Protein AF-A0A6N7HIL2-F1 (afdb_monomer_lite)

Structure (mmCIF, N/CA/C/O backbone):
data_AF-A0A6N7HIL2-F1
#
_entry.id   AF-A0A6N7HIL2-F1
#
loop_
_atom_site.group_PDB
_atom_site.id
_atom_site.type_symbol
_atom_site.label_atom_id
_atom_site.label_alt_id
_atom_site.label_comp_id
_atom_site.label_asym_id
_atom_site.label_entity_id
_atom_site.label_seq_id
_atom_site.pdbx_PDB_ins_code
_atom_site.Cartn_x
_atom_site.Cartn_y
_atom_site.Cartn_z
_atom_site.occupancy
_atom_site.B_iso_or_equiv
_atom_site.auth_seq_id
_atom_site.auth_comp_id
_atom_site.auth_asym_id
_atom_site.auth_atom_id
_atom_site.pdbx_PDB_model_num
ATOM 1 N N . MET A 1 1 ? 13.249 0.319 -4.276 1.00 84.06 1 MET A N 1
ATOM 2 C CA . MET A 1 1 ? 12.007 0.633 -3.568 1.00 84.06 1 MET A CA 1
ATOM 3 C C . MET A 1 1 ? 12.231 1.039 -2.120 1.00 84.06 1 MET A C 1
ATOM 5 O O . MET A 1 1 ? 12.870 0.295 -1.375 1.00 84.06 1 MET A O 1
ATOM 9 N N . ALA A 1 2 ? 11.569 2.118 -1.707 1.00 90.50 2 ALA A N 1
ATOM 10 C CA . ALA A 1 2 ? 11.249 2.439 -0.319 1.00 90.50 2 ALA A CA 1
ATOM 11 C C . ALA A 1 2 ? 9.731 2.642 -0.168 1.00 90.50 2 ALA A C 1
ATOM 13 O O . ALA A 1 2 ? 9.077 3.117 -1.094 1.00 90.50 2 ALA A O 1
ATOM 14 N N . ALA A 1 3 ? 9.164 2.287 0.985 1.00 93.12 3 ALA A N 1
ATOM 15 C CA . ALA A 1 3 ? 7.751 2.508 1.285 1.00 93.12 3 ALA A CA 1
ATOM 16 C C . ALA A 1 3 ? 7.574 2.889 2.760 1.00 93.12 3 ALA A C 1
ATOM 18 O O . ALA A 1 3 ? 8.271 2.348 3.620 1.00 93.12 3 ALA A O 1
ATOM 19 N N . ALA A 1 4 ? 6.654 3.806 3.052 1.00 95.94 4 ALA A N 1
ATOM 20 C CA . ALA A 1 4 ? 6.368 4.272 4.406 1.00 95.94 4 ALA A CA 1
ATOM 21 C C . ALA A 1 4 ? 4.892 4.659 4.572 1.00 95.94 4 ALA A C 1
ATOM 23 O O . ALA A 1 4 ? 4.235 5.073 3.617 1.00 95.94 4 ALA A O 1
ATOM 24 N N . LEU A 1 5 ? 4.382 4.544 5.801 1.00 95.50 5 LEU A N 1
ATOM 25 C CA . LEU A 1 5 ? 3.040 4.998 6.160 1.00 95.50 5 LEU A CA 1
ATOM 26 C C . LEU A 1 5 ? 3.095 6.371 6.825 1.00 95.50 5 LEU A C 1
ATOM 28 O O . LEU A 1 5 ? 3.895 6.608 7.735 1.00 95.50 5 LEU A O 1
ATOM 32 N N . GLY A 1 6 ? 2.188 7.237 6.394 1.00 95.19 6 GLY A N 1
ATOM 33 C CA . GLY A 1 6 ? 1.940 8.543 6.968 1.00 95.19 6 GLY A CA 1
ATOM 34 C C . GLY A 1 6 ? 0.483 8.747 7.371 1.00 95.19 6 GLY A C 1
ATOM 35 O O . GLY A 1 6 ? -0.412 7.970 7.021 1.00 95.19 6 GLY A O 1
ATOM 36 N N . ASN A 1 7 ? 0.252 9.815 8.129 1.00 92.69 7 ASN A N 1
ATOM 37 C CA . ASN A 1 7 ? -1.078 10.300 8.472 1.00 92.69 7 ASN A CA 1
ATOM 38 C C . ASN A 1 7 ? -1.800 10.858 7.225 1.00 92.69 7 ASN A C 1
ATOM 40 O O . ASN A 1 7 ? -1.278 10.841 6.111 1.00 92.69 7 ASN A O 1
ATOM 44 N N . ALA A 1 8 ? -3.010 11.388 7.407 1.00 89.06 8 ALA A N 1
ATOM 45 C CA . ALA A 1 8 ? -3.798 11.960 6.314 1.00 89.06 8 ALA A CA 1
ATOM 46 C C . ALA A 1 8 ? -3.138 13.167 5.610 1.00 89.06 8 ALA A C 1
ATOM 48 O O . ALA A 1 8 ? -3.548 13.493 4.498 1.00 89.06 8 ALA A O 1
ATOM 49 N N . ALA A 1 9 ? -2.147 13.811 6.236 1.00 89.75 9 ALA A N 1
ATOM 50 C CA . ALA A 1 9 ? -1.343 14.890 5.662 1.00 89.75 9 ALA A CA 1
ATOM 51 C C . ALA A 1 9 ? -0.050 14.387 4.983 1.00 89.75 9 ALA A C 1
ATOM 53 O O . ALA A 1 9 ? 0.704 15.186 4.436 1.00 89.75 9 ALA A O 1
ATOM 54 N N . GLY A 1 10 ? 0.212 13.074 4.997 1.00 89.19 10 GLY A N 1
ATOM 55 C CA . GLY A 1 10 ? 1.432 12.475 4.452 1.00 89.19 10 GLY A CA 1
ATOM 56 C C . GLY A 1 10 ? 2.643 12.541 5.387 1.00 89.19 10 GLY A C 1
ATOM 57 O O . GLY A 1 10 ? 3.736 12.142 4.992 1.00 89.19 10 GLY A O 1
ATOM 58 N N . GLU A 1 11 ? 2.476 13.008 6.624 1.00 93.19 11 GLU A N 1
ATOM 59 C CA . GLU A 1 11 ? 3.561 13.047 7.607 1.00 93.19 11 GLU A CA 1
ATOM 60 C C . GLU A 1 11 ? 3.781 11.658 8.218 1.00 93.19 11 GLU A C 1
ATOM 62 O O . GLU A 1 11 ? 2.802 10.932 8.415 1.00 93.19 11 GLU A O 1
ATOM 67 N N . PRO A 1 12 ? 5.022 11.279 8.576 1.00 92.62 12 PRO A N 1
ATOM 68 C CA . PRO A 1 12 ? 5.303 9.982 9.181 1.00 92.62 12 PRO A CA 1
ATOM 69 C C . PRO A 1 12 ? 4.416 9.688 10.393 1.00 92.62 12 PRO A C 1
ATOM 71 O O . PRO A 1 12 ? 4.208 10.539 11.260 1.00 92.62 12 PRO A O 1
ATOM 74 N N . LEU A 1 13 ? 3.914 8.456 10.479 1.00 90.44 13 LEU A N 1
ATOM 75 C CA . LEU A 1 13 ? 3.155 8.033 11.650 1.00 90.44 13 LEU A CA 1
ATOM 76 C C . LEU A 1 13 ? 4.046 8.008 12.900 1.00 90.44 13 LEU A C 1
ATOM 78 O O . LEU A 1 13 ? 5.100 7.376 12.915 1.00 90.44 13 LEU A O 1
ATOM 82 N N . SER A 1 14 ? 3.575 8.624 13.985 1.00 87.44 14 SER A N 1
ATOM 83 C CA . SER A 1 14 ? 4.208 8.535 15.309 1.00 87.44 14 SER A CA 1
ATOM 84 C C . SER A 1 14 ? 3.991 7.177 15.990 1.00 87.44 14 SER A C 1
ATOM 86 O O . SER A 1 14 ? 4.664 6.853 16.967 1.00 87.44 14 SER A O 1
ATOM 88 N N . SER A 1 15 ? 3.049 6.375 15.484 1.00 89.56 15 SER A N 1
ATOM 89 C CA . SER A 1 15 ? 2.734 5.025 15.947 1.00 89.56 15 SER A CA 1
ATOM 90 C C . SER A 1 15 ? 2.146 4.196 14.810 1.00 89.56 15 SER A C 1
ATOM 92 O O . SER A 1 15 ? 1.396 4.703 13.982 1.00 89.56 15 SER A O 1
ATOM 94 N N . THR A 1 16 ? 2.418 2.893 14.804 1.00 90.25 16 THR A N 1
ATOM 95 C CA . THR A 1 16 ? 1.785 1.941 13.877 1.00 90.25 16 THR A CA 1
ATOM 96 C C . THR A 1 16 ? 0.357 1.575 14.289 1.00 90.25 16 THR A C 1
ATOM 98 O O . THR A 1 16 ? -0.305 0.820 13.585 1.00 90.25 16 THR A O 1
ATOM 101 N N . THR A 1 17 ? -0.140 2.084 15.421 1.00 93.81 17 THR A N 1
ATOM 102 C CA . THR A 1 17 ? -1.547 1.946 15.818 1.00 93.81 17 THR A CA 1
ATOM 103 C C . THR A 1 17 ? -2.361 3.115 15.284 1.00 93.81 17 THR A C 1
ATOM 105 O O . THR A 1 17 ? -2.031 4.270 15.543 1.00 93.81 17 THR A O 1
ATOM 108 N N . VAL A 1 18 ? -3.448 2.811 14.584 1.00 93.00 18 VAL A N 1
ATOM 109 C CA . VAL A 1 18 ? -4.285 3.787 13.888 1.00 93.00 18 VAL A CA 1
ATOM 110 C C . VAL A 1 18 ? -5.750 3.614 14.306 1.00 93.00 18 VAL A C 1
ATOM 112 O O . VAL A 1 18 ? -6.175 2.494 14.606 1.00 93.00 18 VAL A O 1
ATOM 115 N N . PRO A 1 19 ? -6.536 4.702 14.354 1.00 91.31 19 PRO A N 1
ATOM 116 C CA . PRO A 1 19 ? -7.949 4.622 14.712 1.00 91.31 19 PRO A CA 1
ATOM 117 C C . PRO A 1 19 ? -8.756 3.859 13.651 1.00 91.31 19 PRO A C 1
ATOM 119 O O . PRO A 1 19 ? -8.448 3.942 12.464 1.00 91.31 19 PRO A O 1
ATOM 122 N N . ARG A 1 20 ? -9.865 3.208 14.038 1.00 89.56 20 ARG A N 1
ATOM 123 C CA . ARG A 1 20 ? -10.801 2.515 13.103 1.00 89.56 20 ARG A CA 1
ATOM 124 C C . ARG A 1 20 ? -11.437 3.382 12.008 1.00 89.56 20 ARG A C 1
ATOM 126 O O . ARG A 1 20 ? -12.283 2.900 11.255 1.00 89.56 20 ARG A O 1
ATOM 133 N N . ARG A 1 21 ? -11.141 4.678 11.962 1.00 88.50 21 ARG A N 1
ATOM 134 C CA . ARG A 1 21 ? -11.721 5.633 11.017 1.00 88.50 21 ARG A CA 1
ATOM 135 C C . ARG A 1 21 ? -10.636 6.559 10.498 1.00 88.50 21 ARG A C 1
ATOM 137 O O . ARG A 1 21 ? -9.701 6.886 11.218 1.00 88.50 21 ARG A O 1
ATOM 144 N N . GLY A 1 22 ? -10.829 7.032 9.273 1.00 88.56 22 GLY A N 1
ATOM 145 C CA . GLY A 1 22 ? -9.900 7.927 8.598 1.00 88.56 22 GLY A CA 1
ATOM 146 C C . GLY A 1 22 ? -9.102 7.214 7.516 1.00 88.56 22 GLY A C 1
ATOM 147 O O . GLY A 1 22 ? -9.514 6.171 6.998 1.00 88.56 22 GLY A O 1
ATOM 148 N N . GLN A 1 23 ? -7.974 7.820 7.167 1.00 91.88 23 GLN A N 1
ATOM 149 C CA . GLN A 1 23 ? -7.121 7.399 6.067 1.00 91.88 23 GLN A CA 1
ATOM 150 C C . GLN A 1 23 ? -5.653 7.432 6.478 1.00 91.88 23 GLN A C 1
ATOM 152 O O . GLN A 1 23 ? -5.237 8.282 7.270 1.00 91.88 23 GLN A O 1
ATOM 157 N N . LEU A 1 24 ? -4.887 6.521 5.896 1.00 94.12 24 LEU A N 1
ATOM 158 C CA . LEU A 1 24 ? -3.434 6.547 5.890 1.00 94.12 24 LEU A CA 1
ATOM 159 C C . LEU A 1 24 ? -2.950 6.921 4.501 1.00 94.12 24 LEU A C 1
ATOM 161 O O . LEU A 1 24 ? -3.593 6.590 3.507 1.00 94.12 24 LEU A O 1
ATOM 165 N N . VAL A 1 25 ? -1.797 7.571 4.434 1.00 95.44 25 VAL A N 1
ATOM 166 C CA . VAL A 1 25 ? -1.101 7.790 3.170 1.00 95.44 25 VAL A CA 1
ATOM 167 C C . VAL A 1 25 ? 0.059 6.812 3.101 1.00 95.44 2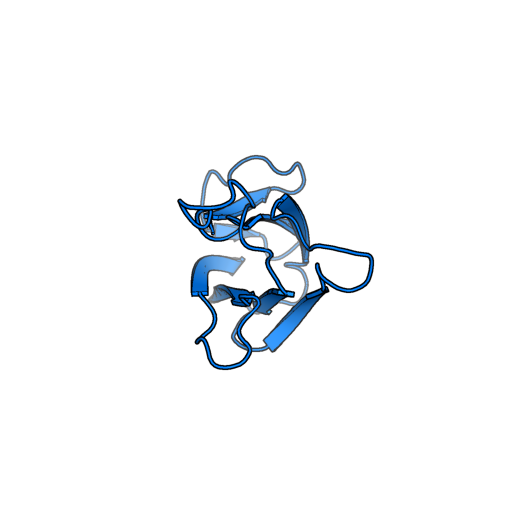5 VAL A C 1
ATOM 169 O O . VAL A 1 25 ? 0.950 6.823 3.943 1.00 95.44 25 VAL A O 1
ATOM 172 N N . LEU A 1 26 ? 0.049 5.950 2.093 1.00 95.44 26 LEU A N 1
ATOM 173 C CA . LEU A 1 26 ? 1.183 5.120 1.730 1.00 95.44 26 LEU A CA 1
ATOM 174 C C . LEU A 1 26 ? 2.064 5.905 0.757 1.00 95.44 26 LEU A C 1
ATOM 176 O O . LEU A 1 26 ? 1.683 6.119 -0.394 1.00 95.44 26 LEU A O 1
ATOM 180 N N . GLY A 1 27 ? 3.239 6.318 1.223 1.00 94.00 27 GLY A N 1
ATOM 181 C CA . GLY A 1 27 ? 4.295 6.858 0.374 1.00 94.00 27 GLY A CA 1
ATOM 182 C C . GLY A 1 27 ? 5.143 5.725 -0.193 1.00 94.00 27 GLY A C 1
ATOM 183 O O . GLY A 1 27 ? 5.626 4.884 0.565 1.00 94.00 27 GLY A O 1
ATOM 184 N N . VAL A 1 28 ? 5.339 5.700 -1.510 1.00 90.88 28 VAL A N 1
ATOM 185 C CA . VAL A 1 28 ? 6.195 4.726 -2.199 1.00 90.88 28 VAL A CA 1
ATOM 186 C C . VAL A 1 28 ? 7.179 5.465 -3.089 1.00 90.88 28 VAL A C 1
ATOM 188 O O . VAL A 1 28 ? 6.768 6.262 -3.925 1.00 90.88 28 VAL A O 1
ATOM 191 N N . THR A 1 29 ? 8.463 5.160 -2.948 1.00 88.44 29 THR A N 1
ATOM 192 C CA . THR A 1 29 ? 9.501 5.561 -3.898 1.00 88.44 29 THR A CA 1
ATOM 193 C C . THR A 1 29 ? 9.964 4.322 -4.644 1.00 88.44 29 THR A C 1
ATOM 195 O O . THR A 1 29 ? 10.496 3.384 -4.041 1.00 88.44 29 THR A O 1
ATOM 198 N N . LEU A 1 30 ? 9.737 4.304 -5.954 1.00 82.44 30 LEU A N 1
ATOM 199 C CA . LEU A 1 30 ? 10.254 3.263 -6.834 1.00 82.44 30 LEU A CA 1
ATOM 200 C C . LEU A 1 30 ? 11.658 3.670 -7.262 1.00 82.44 30 LEU A C 1
ATOM 202 O O . LEU A 1 30 ? 11.844 4.731 -7.861 1.00 82.44 30 LEU A O 1
ATOM 206 N N . ASP A 1 31 ? 12.633 2.826 -6.935 1.00 68.31 31 ASP A N 1
ATOM 207 C CA . ASP A 1 31 ? 14.000 3.048 -7.390 1.00 68.31 31 ASP A CA 1
ATOM 208 C C . ASP A 1 31 ? 14.075 2.394 -8.756 1.00 68.31 31 ASP A C 1
ATOM 210 O O . ASP A 1 31 ? 14.167 1.174 -8.842 1.00 68.31 31 ASP A O 1
ATOM 214 N N . ALA A 1 32 ? 14.005 3.193 -9.814 1.00 56.75 32 ALA A N 1
ATOM 215 C CA . ALA A 1 32 ? 14.322 2.709 -11.143 1.00 56.75 32 ALA A CA 1
ATOM 216 C C . ALA A 1 32 ? 15.670 1.979 -11.084 1.00 56.75 32 ALA A C 1
ATOM 218 O O . ALA A 1 32 ? 16.666 2.550 -10.624 1.00 56.75 32 ALA A O 1
ATOM 219 N N . ALA A 1 33 ? 15.661 0.686 -11.414 1.00 51.50 33 ALA A N 1
ATOM 220 C CA . ALA A 1 33 ? 16.795 -0.191 -11.188 1.00 51.50 33 ALA A CA 1
ATOM 221 C C . ALA A 1 33 ? 18.072 0.431 -11.773 1.00 51.50 33 ALA A C 1
ATOM 223 O O . ALA A 1 33 ? 18.064 1.064 -12.833 1.00 51.50 33 ALA A O 1
ATOM 224 N N . THR A 1 34 ? 19.153 0.292 -11.010 1.00 44.22 34 THR A N 1
ATOM 225 C CA . THR A 1 34 ? 20.456 0.919 -11.219 1.00 44.22 34 THR A CA 1
ATOM 226 C C . THR A 1 34 ? 20.873 0.876 -12.688 1.00 44.22 34 THR A C 1
ATOM 228 O O . THR A 1 34 ? 20.818 -0.175 -13.322 1.00 44.22 34 THR A O 1
ATOM 231 N N . ALA A 1 35 ? 21.266 2.043 -13.205 1.00 42.22 35 ALA A N 1
ATOM 232 C CA . ALA A 1 35 ? 21.667 2.267 -14.586 1.00 42.22 35 ALA A CA 1
ATOM 233 C C . ALA A 1 35 ? 22.575 1.156 -15.127 1.00 42.22 35 ALA A C 1
ATOM 235 O O . ALA A 1 35 ? 23.498 0.705 -14.448 1.00 42.22 35 ALA A O 1
ATOM 236 N N . GLN A 1 36 ? 22.351 0.763 -16.378 1.00 40.94 36 GLN A N 1
ATOM 237 C CA . GLN A 1 36 ? 23.323 -0.016 -17.132 1.00 40.94 36 GLN A CA 1
ATOM 238 C C . GLN A 1 36 ? 24.592 0.848 -17.244 1.00 40.94 36 GLN A C 1
ATOM 240 O O . GLN A 1 36 ? 24.548 1.935 -17.823 1.00 40.94 36 GLN A O 1
ATOM 245 N N . TRP A 1 37 ? 25.708 0.400 -16.653 1.00 43.06 37 TRP A N 1
ATOM 246 C CA . TRP A 1 37 ? 26.965 1.169 -16.543 1.00 43.06 37 TRP A CA 1
ATOM 247 C C . TRP A 1 37 ? 27.551 1.611 -17.902 1.00 43.06 37 TRP A C 1
ATOM 249 O O . TRP A 1 37 ? 28.451 2.441 -17.930 1.00 43.06 37 TRP A O 1
ATOM 259 N N . ASP A 1 38 ? 27.014 1.098 -19.011 1.00 44.66 38 ASP A N 1
ATOM 260 C CA . ASP A 1 38 ? 27.475 1.341 -20.381 1.00 44.66 38 ASP A CA 1
ATOM 261 C C . ASP A 1 38 ? 26.696 2.445 -21.129 1.00 44.66 38 ASP A C 1
ATOM 263 O O . ASP A 1 38 ? 27.172 2.968 -22.132 1.00 44.66 38 ASP A O 1
ATOM 267 N N . THR A 1 39 ? 25.488 2.815 -20.675 1.00 51.97 39 THR A N 1
ATOM 268 C CA . THR A 1 39 ? 24.595 3.727 -21.431 1.00 51.97 39 THR A CA 1
ATOM 269 C C . THR A 1 39 ? 24.098 4.933 -20.637 1.00 51.97 39 THR A C 1
ATOM 271 O O . THR A 1 39 ? 23.562 5.869 -21.227 1.00 51.97 39 THR A O 1
ATOM 274 N N . GLY A 1 40 ? 24.240 4.930 -19.304 1.00 40.75 40 GLY A N 1
ATOM 275 C CA . GLY A 1 40 ? 23.718 5.995 -18.437 1.00 40.75 40 GLY A CA 1
ATOM 276 C C . GLY A 1 40 ? 22.185 6.052 -18.358 1.00 40.75 40 GLY A C 1
ATOM 277 O O . GLY A 1 40 ? 21.640 6.949 -17.715 1.00 40.75 40 GLY A O 1
ATOM 278 N N . ALA A 1 41 ? 21.478 5.102 -18.979 1.00 43.03 41 ALA A N 1
ATOM 279 C CA . ALA A 1 41 ? 20.028 5.006 -18.920 1.00 43.03 41 ALA A CA 1
ATOM 280 C C . ALA A 1 41 ? 19.598 4.285 -17.635 1.00 43.03 41 ALA A C 1
ATOM 282 O O . ALA A 1 41 ? 20.010 3.157 -17.355 1.00 43.03 41 ALA A O 1
ATOM 283 N N . VAL A 1 42 ? 18.771 4.963 -16.844 1.00 46.78 42 VAL A N 1
ATOM 284 C CA . VAL A 1 42 ? 18.136 4.441 -15.630 1.00 46.78 42 VAL A CA 1
ATOM 285 C C . VAL A 1 42 ? 17.133 3.350 -16.036 1.00 46.78 42 VAL A C 1
ATOM 287 O O . VAL A 1 42 ? 16.314 3.572 -16.929 1.00 46.78 42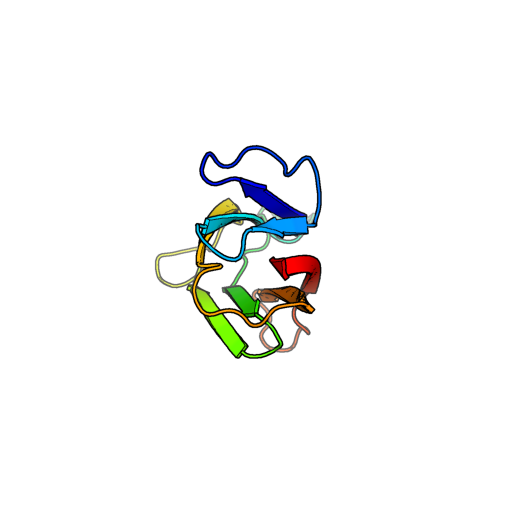 VAL A O 1
ATOM 290 N N . GLY A 1 43 ? 17.218 2.157 -15.437 1.00 50.91 43 GLY A N 1
ATOM 291 C CA . GLY A 1 43 ? 16.357 1.027 -15.786 1.00 50.91 43 GLY A CA 1
ATOM 292 C C . GLY A 1 43 ? 14.903 1.322 -15.428 1.00 50.91 43 GLY A C 1
ATOM 293 O O . GLY A 1 43 ? 14.601 1.608 -14.274 1.00 50.91 43 GLY A O 1
ATOM 294 N N . GLY A 1 44 ? 14.002 1.279 -16.411 1.00 56.31 44 GLY A N 1
ATOM 295 C CA . GLY A 1 44 ? 12.586 1.564 -16.179 1.00 56.31 44 GLY A CA 1
ATOM 296 C C . GLY A 1 44 ? 11.932 0.585 -15.195 1.00 56.31 44 GLY A C 1
ATOM 297 O O . GLY A 1 44 ? 12.408 -0.532 -14.995 1.00 56.31 44 GLY A O 1
ATOM 298 N N . VAL A 1 45 ? 10.814 0.996 -14.606 1.00 63.06 45 VAL A N 1
ATOM 299 C CA . VAL A 1 45 ? 9.906 0.139 -13.832 1.00 63.06 45 VAL A CA 1
ATOM 300 C C . VAL A 1 45 ? 8.658 -0.095 -14.686 1.00 63.06 45 VAL A C 1
ATOM 302 O O . VAL A 1 45 ? 8.171 0.834 -15.335 1.00 63.06 45 VAL A O 1
ATOM 305 N N . GLN A 1 46 ? 8.133 -1.322 -14.716 1.00 74.12 46 GLN A N 1
ATOM 306 C CA . GLN A 1 46 ? 6.889 -1.637 -15.432 1.00 74.12 46 GLN A CA 1
ATOM 307 C C . GLN A 1 46 ? 5.663 -1.117 -14.666 1.00 74.12 46 GLN A C 1
ATOM 309 O O . GLN A 1 46 ? 4.685 -0.654 -15.262 1.00 74.12 46 GLN A O 1
ATOM 314 N N . GLY A 1 47 ? 5.723 -1.182 -13.338 1.00 81.19 47 GLY A N 1
ATOM 315 C CA . GLY A 1 47 ? 4.732 -0.598 -12.450 1.00 81.19 47 GLY A CA 1
ATOM 316 C C . GLY A 1 47 ? 4.873 -1.067 -11.011 1.00 81.19 47 GLY A C 1
ATOM 317 O O . GLY A 1 47 ? 5.799 -1.797 -10.649 1.00 81.19 47 GLY A O 1
ATOM 318 N N . MET A 1 48 ? 3.896 -0.683 -10.196 1.00 88.44 48 MET A N 1
ATOM 319 C CA . MET A 1 48 ? 3.746 -1.182 -8.833 1.00 88.44 48 MET A CA 1
ATOM 320 C C . MET A 1 48 ? 2.335 -1.687 -8.555 1.00 88.44 48 MET A C 1
ATOM 322 O O . MET A 1 48 ? 1.354 -1.214 -9.130 1.00 88.44 48 MET A O 1
ATOM 326 N N . GLN A 1 49 ? 2.230 -2.626 -7.622 1.00 92.81 49 GLN A N 1
ATOM 327 C CA . GLN A 1 49 ? 0.972 -3.046 -7.016 1.00 92.81 49 GLN A CA 1
ATOM 328 C C . GLN A 1 49 ? 1.006 -2.790 -5.515 1.00 92.81 49 GLN A C 1
ATOM 330 O O . GLN A 1 49 ? 2.027 -3.009 -4.867 1.00 92.81 49 GLN A O 1
ATOM 335 N N . VAL A 1 50 ? -0.134 -2.392 -4.962 1.00 93.81 50 VAL A N 1
ATOM 336 C CA . VAL A 1 50 ? -0.360 -2.281 -3.521 1.00 93.81 50 VAL A CA 1
ATOM 337 C C . VAL A 1 50 ? -1.419 -3.291 -3.129 1.00 93.81 50 VAL A C 1
ATOM 339 O O . VAL A 1 50 ? -2.506 -3.323 -3.713 1.00 93.81 50 VAL A O 1
ATOM 342 N N . ARG A 1 51 ? -1.108 -4.114 -2.133 1.00 96.25 51 ARG A N 1
ATOM 343 C CA . ARG A 1 51 ? -2.012 -5.116 -1.583 1.00 96.25 51 ARG A CA 1
ATOM 344 C C . ARG A 1 51 ? -2.220 -4.866 -0.096 1.00 96.25 51 ARG A C 1
ATOM 346 O O . ARG A 1 51 ? -1.264 -4.544 0.597 1.00 96.25 51 ARG A O 1
ATOM 353 N N . LEU A 1 52 ? -3.443 -5.046 0.382 1.00 96.44 52 LEU A N 1
ATOM 354 C CA . LEU A 1 52 ? -3.813 -4.989 1.792 1.00 96.44 52 LEU A CA 1
ATOM 355 C C . LEU A 1 52 ? -4.331 -6.362 2.211 1.00 96.44 52 LEU A C 1
ATOM 357 O O . LEU A 1 52 ? -5.258 -6.879 1.591 1.00 96.44 52 LEU A O 1
ATOM 361 N N . ASP A 1 53 ? -3.689 -6.972 3.204 1.00 96.62 53 ASP A N 1
ATOM 362 C CA . ASP A 1 53 ? -3.991 -8.325 3.694 1.00 96.62 53 ASP A CA 1
ATOM 363 C C . ASP A 1 53 ? -4.075 -9.366 2.563 1.00 96.62 53 ASP A C 1
ATOM 365 O O . ASP A 1 53 ? -4.908 -10.270 2.543 1.00 96.62 53 ASP A O 1
ATOM 369 N N . GLY A 1 54 ? -3.205 -9.204 1.563 1.00 95.12 54 GLY A N 1
ATOM 370 C CA . GLY A 1 54 ? -3.146 -10.064 0.386 1.00 95.12 54 GLY A CA 1
ATOM 371 C C . GLY A 1 54 ? -4.131 -9.711 -0.733 1.00 95.12 54 GLY A C 1
ATOM 372 O O . GLY A 1 54 ? -3.972 -10.255 -1.825 1.00 95.12 54 GLY A O 1
ATOM 373 N N . ALA A 1 55 ? -5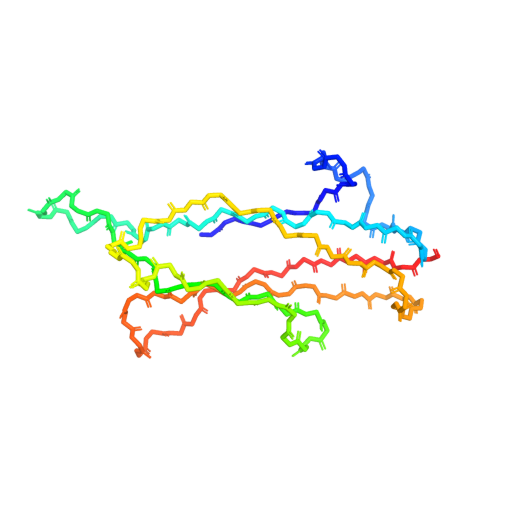.076 -8.786 -0.545 1.00 94.44 55 ALA A N 1
ATOM 374 C CA . ALA A 1 55 ? -5.987 -8.305 -1.589 1.00 94.44 55 ALA A CA 1
ATOM 375 C C . ALA A 1 55 ? -5.393 -7.112 -2.356 1.00 94.44 55 ALA A C 1
ATOM 377 O O . ALA A 1 55 ? -4.869 -6.188 -1.747 1.00 94.44 55 ALA A O 1
ATOM 378 N N . LEU A 1 56 ? -5.470 -7.105 -3.691 1.00 92.81 56 LEU A N 1
ATOM 379 C CA . LEU A 1 56 ? -4.988 -5.983 -4.511 1.00 92.81 56 LEU A CA 1
ATOM 380 C C . LEU A 1 56 ? -5.906 -4.762 -4.341 1.00 92.81 56 LEU A C 1
ATOM 382 O O . LEU A 1 56 ? -7.098 -4.868 -4.612 1.00 92.81 56 LEU A O 1
ATOM 386 N N . ILE A 1 57 ? -5.344 -3.616 -3.944 1.00 91.19 57 ILE A N 1
ATOM 387 C CA . ILE A 1 57 ? -6.096 -2.365 -3.732 1.00 91.19 57 ILE A CA 1
ATOM 388 C C . ILE A 1 57 ? -5.688 -1.235 -4.683 1.00 91.19 57 ILE A C 1
ATOM 390 O O . ILE A 1 57 ? -6.477 -0.326 -4.915 1.00 91.19 57 ILE A O 1
ATOM 394 N N . ALA A 1 58 ? -4.484 -1.291 -5.259 1.00 88.06 58 ALA A N 1
ATOM 395 C CA . ALA A 1 58 ? -4.050 -0.355 -6.292 1.00 88.06 58 ALA A CA 1
ATOM 396 C C . ALA A 1 58 ? -3.020 -0.997 -7.230 1.00 88.06 58 ALA A C 1
ATOM 398 O O . ALA A 1 58 ? -2.213 -1.828 -6.810 1.00 88.06 58 ALA A O 1
ATOM 399 N N . GLY A 1 59 ? -3.028 -0.577 -8.494 1.00 87.31 59 GLY A N 1
ATOM 400 C CA . GLY A 1 59 ? -2.008 -0.904 -9.484 1.00 87.31 59 GLY A CA 1
ATOM 401 C C . GLY A 1 59 ? -1.676 0.342 -10.294 1.00 87.31 59 GLY A C 1
ATOM 402 O O . GLY A 1 59 ? -2.582 0.973 -10.831 1.00 87.31 59 GLY A O 1
ATOM 403 N N . VAL A 1 60 ? -0.397 0.702 -10.359 1.00 81.38 60 VAL A N 1
ATOM 404 C CA . VAL A 1 60 ? 0.081 1.870 -11.104 1.00 81.38 60 VAL A CA 1
ATOM 405 C C . VAL A 1 60 ? 1.005 1.373 -12.213 1.00 81.38 60 VAL A C 1
ATOM 407 O O . VAL A 1 60 ? 2.133 0.974 -11.912 1.00 81.38 60 VAL A O 1
ATOM 410 N N . PRO A 1 61 ? 0.545 1.334 -13.476 1.00 73.25 61 PRO A N 1
ATOM 411 C CA . PRO A 1 61 ? 1.408 1.032 -14.606 1.00 73.25 61 PRO A CA 1
ATOM 412 C C . PRO A 1 61 ? 2.268 2.259 -14.910 1.00 73.25 61 PRO A C 1
ATOM 414 O O . PRO A 1 61 ? 1.748 3.343 -15.152 1.00 73.25 61 PRO A O 1
ATOM 417 N N . THR A 1 62 ? 3.586 2.098 -14.904 1.00 66.62 62 THR A N 1
ATOM 418 C CA . THR A 1 62 ? 4.528 3.196 -15.179 1.00 66.62 62 THR A CA 1
ATOM 419 C C . THR A 1 62 ? 5.049 3.170 -16.614 1.00 66.62 62 THR A C 1
ATOM 421 O O . THR A 1 62 ? 5.698 4.115 -17.037 1.00 66.62 62 THR A O 1
ATOM 424 N N . ALA A 1 63 ? 4.724 2.123 -17.380 1.00 63.59 63 ALA A N 1
ATOM 425 C CA . ALA A 1 63 ? 5.169 1.926 -18.762 1.00 63.59 63 ALA A CA 1
ATOM 426 C C . ALA A 1 63 ? 4.107 2.241 -19.840 1.00 63.59 63 ALA A C 1
ATOM 428 O O . ALA A 1 63 ? 4.366 2.011 -21.018 1.00 63.59 63 ALA A O 1
ATOM 429 N N . MET A 1 64 ? 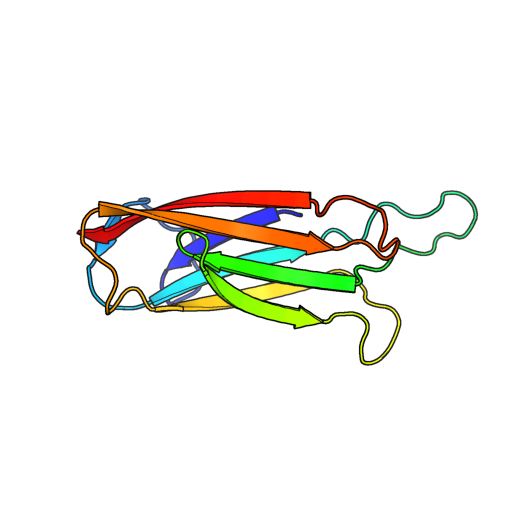2.908 2.716 -19.471 1.00 53.34 64 MET A N 1
ATOM 430 C CA . MET A 1 64 ? 1.804 2.895 -20.433 1.00 53.34 64 MET A CA 1
ATOM 431 C C . MET A 1 64 ? 2.008 4.093 -21.382 1.00 53.34 64 MET A C 1
ATOM 433 O O . MET A 1 64 ? 1.587 4.011 -22.531 1.00 53.34 64 MET A O 1
ATOM 437 N N . ASP A 1 65 ? 2.720 5.142 -20.943 1.00 50.53 65 ASP A N 1
ATOM 438 C CA . ASP A 1 65 ? 2.862 6.415 -21.679 1.00 50.53 65 ASP A CA 1
ATOM 439 C C . ASP A 1 65 ? 4.309 6.753 -22.114 1.00 50.53 65 ASP A C 1
ATOM 441 O O . ASP A 1 65 ? 4.581 7.853 -22.594 1.00 50.53 65 ASP A O 1
ATOM 445 N N . GLY A 1 66 ? 5.268 5.833 -21.956 1.00 47.81 66 GLY A N 1
ATOM 446 C CA . GLY A 1 66 ? 6.691 6.070 -22.249 1.00 47.81 66 GLY A CA 1
ATOM 447 C C . GLY A 1 66 ? 7.620 5.463 -21.193 1.00 47.81 66 GLY A C 1
ATOM 448 O O . GLY A 1 66 ? 7.127 4.827 -20.263 1.00 47.81 66 GLY A O 1
ATOM 449 N N . PRO A 1 67 ? 8.959 5.587 -21.329 1.00 49.31 67 PRO A N 1
ATOM 450 C CA . PRO A 1 67 ? 9.916 4.909 -20.453 1.00 49.31 67 PRO A CA 1
ATOM 451 C C . PRO A 1 67 ? 9.653 5.254 -18.982 1.00 49.31 67 PRO A C 1
ATOM 453 O O . PRO A 1 67 ? 9.820 6.398 -18.559 1.00 49.31 67 PRO A O 1
ATOM 456 N N . GLY A 1 68 ? 9.213 4.237 -18.234 1.00 57.09 68 GLY A N 1
ATOM 457 C CA . GLY A 1 68 ? 8.752 4.325 -16.854 1.00 57.09 68 GLY A CA 1
ATOM 458 C C . GLY A 1 68 ? 9.884 4.637 -15.897 1.00 57.09 68 GLY A C 1
ATOM 459 O O . GLY A 1 68 ? 10.460 3.745 -15.281 1.00 57.09 68 GLY A O 1
ATOM 460 N N . VAL A 1 69 ? 10.223 5.915 -15.794 1.00 56.56 69 VAL A N 1
ATOM 461 C CA . VAL A 1 69 ? 11.088 6.423 -14.739 1.00 56.56 69 VAL A CA 1
ATOM 462 C C . VAL A 1 69 ? 10.416 6.151 -13.397 1.00 56.56 69 VAL A C 1
ATOM 464 O O . VAL A 1 69 ? 9.232 6.426 -13.205 1.00 56.56 69 VAL A O 1
ATOM 467 N N . GLY A 1 70 ? 11.181 5.573 -12.475 1.00 65.50 70 GLY A N 1
ATOM 468 C CA . GLY A 1 70 ? 10.799 5.479 -11.071 1.00 65.50 70 GLY A CA 1
ATOM 469 C C . GLY A 1 70 ? 10.417 6.855 -10.518 1.00 65.50 70 GLY A C 1
ATOM 470 O O . GLY A 1 70 ? 10.676 7.895 -11.125 1.00 65.50 70 GLY A O 1
ATOM 471 N N . GLY A 1 71 ? 9.775 6.879 -9.361 1.00 77.12 71 GLY A N 1
ATOM 472 C CA . GLY A 1 71 ? 9.212 8.114 -8.837 1.00 77.12 71 GLY A CA 1
ATOM 473 C C . GLY A 1 71 ? 8.575 7.932 -7.476 1.00 77.12 71 GLY A C 1
ATOM 474 O O . GLY A 1 71 ? 8.597 6.840 -6.902 1.00 77.12 71 GLY A O 1
ATOM 475 N N . SER A 1 72 ? 8.016 9.027 -6.968 1.00 85.12 72 SER A N 1
ATOM 476 C CA . SER A 1 72 ? 7.308 9.055 -5.694 1.00 85.12 72 SER A CA 1
ATOM 477 C C . SER A 1 72 ? 5.801 9.039 -5.918 1.00 85.12 72 SER A C 1
ATOM 479 O O . SER A 1 72 ? 5.256 9.865 -6.648 1.00 85.12 72 SER A O 1
ATOM 481 N N . TYR A 1 73 ? 5.133 8.111 -5.245 1.00 86.56 73 TYR A N 1
ATOM 482 C CA . TYR A 1 73 ? 3.694 7.902 -5.293 1.00 86.56 73 TYR A CA 1
ATOM 483 C C . TYR A 1 73 ? 3.117 8.052 -3.891 1.00 86.56 73 TYR A C 1
ATOM 485 O O . TYR A 1 73 ? 3.707 7.588 -2.914 1.00 86.56 73 TYR A O 1
ATOM 493 N N . ALA A 1 74 ? 1.941 8.665 -3.803 1.00 91.00 74 ALA A N 1
ATOM 494 C CA . ALA A 1 74 ? 1.150 8.732 -2.584 1.00 91.00 74 ALA A CA 1
ATOM 495 C C . ALA A 1 74 ? -0.192 8.043 -2.835 1.00 91.00 74 ALA A C 1
ATOM 497 O O . ALA A 1 74 ? -0.956 8.453 -3.708 1.00 91.00 74 ALA A O 1
ATOM 498 N N . VAL A 1 75 ? -0.474 6.985 -2.077 1.00 90.19 75 VAL A N 1
ATOM 499 C CA . VAL A 1 75 ? -1.714 6.210 -2.183 1.00 90.19 75 VAL A CA 1
ATOM 500 C C . VAL A 1 75 ? -2.500 6.366 -0.890 1.00 90.19 75 VAL A C 1
ATOM 502 O O . VAL A 1 75 ? -2.010 6.020 0.183 1.00 90.19 75 VAL A O 1
ATOM 505 N N . SER A 1 76 ? -3.726 6.881 -0.980 1.00 92.00 76 SER A N 1
ATOM 506 C CA . SER A 1 76 ? -4.625 6.930 0.176 1.00 92.00 76 SER A CA 1
ATOM 507 C C . SER A 1 76 ? -5.207 5.543 0.447 1.00 92.00 76 SER A C 1
ATOM 509 O O . SER A 1 76 ? -5.732 4.895 -0.459 1.00 92.00 76 SER A O 1
ATOM 511 N N . VAL A 1 77 ? -5.119 5.090 1.695 1.00 92.00 77 VAL A N 1
ATOM 512 C CA . VAL A 1 77 ? -5.661 3.817 2.173 1.00 92.00 77 VAL A CA 1
ATOM 513 C C . VAL A 1 77 ? -6.716 4.115 3.230 1.00 92.00 77 VAL A C 1
ATOM 515 O O . VAL A 1 77 ? -6.410 4.618 4.314 1.00 92.00 77 VAL A O 1
ATOM 518 N N . ALA A 1 78 ? -7.973 3.806 2.918 1.00 91.44 78 ALA A N 1
ATOM 519 C CA . ALA A 1 78 ? -9.068 3.948 3.867 1.00 91.44 78 ALA A CA 1
ATOM 520 C C . ALA A 1 78 ? -8.937 2.904 4.984 1.00 91.44 78 ALA A C 1
ATOM 522 O O . ALA A 1 78 ? -8.861 1.705 4.725 1.00 91.44 78 ALA A O 1
ATOM 523 N N . VAL A 1 79 ? -8.944 3.366 6.235 1.00 90.38 79 VAL A N 1
ATOM 524 C CA . VAL A 1 79 ? -8.948 2.488 7.419 1.00 90.38 79 VAL A CA 1
ATOM 525 C C . VAL A 1 79 ? -10.380 2.125 7.824 1.00 90.38 79 VAL A C 1
ATOM 527 O O . VAL A 1 79 ? -10.632 1.097 8.451 1.00 90.38 79 VAL A O 1
ATOM 530 N N . GLY A 1 80 ? -11.344 2.966 7.437 1.00 87.94 80 GLY A N 1
ATOM 531 C CA . GLY A 1 80 ? -12.761 2.693 7.639 1.00 87.94 80 GLY A CA 1
ATOM 532 C C . GLY A 1 80 ? -13.184 1.414 6.918 1.00 87.94 80 GLY A C 1
ATOM 533 O O . GLY A 1 80 ? -13.050 1.314 5.704 1.00 87.94 80 GLY A O 1
ATOM 534 N N . GLY A 1 81 ? -13.711 0.449 7.674 1.00 85.44 81 GLY A N 1
ATOM 535 C CA . GLY A 1 81 ? -14.143 -0.852 7.153 1.00 85.44 81 GLY A CA 1
ATOM 536 C C . GLY A 1 81 ? -13.144 -1.988 7.378 1.00 85.44 81 GLY A C 1
ATOM 537 O O . GLY A 1 81 ? -13.513 -3.146 7.196 1.00 85.44 81 GLY A O 1
ATOM 538 N N . LEU A 1 82 ? -11.925 -1.692 7.841 1.00 93.94 82 LEU A N 1
ATOM 539 C CA . LEU A 1 82 ? -10.988 -2.725 8.280 1.00 93.94 82 LEU A CA 1
ATOM 540 C C . LEU A 1 82 ? -11.411 -3.322 9.629 1.00 93.94 82 LEU A C 1
ATOM 542 O O . LEU A 1 82 ? -12.012 -2.659 10.486 1.00 93.94 82 LEU A O 1
ATOM 546 N N . ALA A 1 83 ? -11.095 -4.604 9.817 1.00 95.25 83 ALA A N 1
ATOM 547 C CA . ALA A 1 83 ? -11.259 -5.270 11.103 1.00 95.25 83 ALA A CA 1
ATOM 548 C C . ALA A 1 83 ? -10.393 -4.592 12.184 1.00 95.25 83 ALA A C 1
ATOM 550 O O . ALA A 1 83 ? -9.479 -3.837 11.887 1.00 95.25 83 ALA A O 1
ATOM 551 N N . VAL A 1 84 ? -10.693 -4.825 13.465 1.00 95.44 84 VAL A N 1
ATOM 552 C CA . VAL A 1 84 ? -9.715 -4.492 14.520 1.00 95.44 84 VAL A CA 1
ATOM 553 C C . VAL A 1 84 ? -8.649 -5.565 14.527 1.00 95.44 84 VAL A C 1
ATOM 555 O O . VAL A 1 84 ? -8.979 -6.750 14.504 1.00 95.44 84 VAL A O 1
ATOM 558 N N . GLY A 1 85 ? -7.391 -5.147 14.612 1.00 96.69 85 GLY A N 1
ATOM 559 C CA . GLY A 1 85 ? -6.261 -6.060 14.638 1.00 96.69 85 GLY A CA 1
ATOM 560 C C . GLY A 1 85 ? -5.110 -5.602 13.761 1.00 96.69 85 GLY A C 1
ATOM 561 O O . GLY A 1 85 ? -5.021 -4.438 13.375 1.00 96.69 85 GLY A O 1
ATOM 562 N N . ALA A 1 86 ? -4.188 -6.529 13.525 1.00 97.38 86 ALA A N 1
ATOM 563 C CA . ALA A 1 86 ? -3.024 -6.303 12.688 1.00 97.38 86 ALA A CA 1
ATOM 564 C C . ALA A 1 86 ? -3.397 -6.410 11.208 1.00 97.38 86 ALA A C 1
ATOM 566 O O . ALA A 1 86 ? -4.140 -7.308 10.818 1.00 97.38 86 ALA A O 1
ATOM 567 N N . HIS A 1 87 ? -2.825 -5.514 10.415 1.00 97.50 87 HIS A N 1
ATOM 568 C CA . HIS A 1 87 ? -2.964 -5.460 8.970 1.00 97.50 87 HIS A CA 1
ATOM 569 C C . HIS A 1 87 ? -1.591 -5.310 8.326 1.00 97.50 87 HIS A C 1
ATOM 571 O O . HIS A 1 87 ? -0.686 -4.685 8.896 1.00 97.50 87 HIS A O 1
ATOM 577 N N . THR A 1 88 ? -1.458 -5.847 7.118 1.00 97.81 88 THR A N 1
ATOM 578 C CA . THR A 1 88 ? -0.225 -5.779 6.337 1.00 97.81 88 THR A CA 1
ATOM 579 C C . THR A 1 88 ? -0.498 -5.165 4.974 1.00 97.81 88 THR A C 1
ATOM 581 O O . THR A 1 88 ? -1.343 -5.636 4.213 1.00 97.81 88 THR A O 1
ATOM 584 N N . ILE A 1 89 ? 0.273 -4.134 4.643 1.00 97.31 89 ILE A N 1
ATOM 585 C CA . ILE A 1 89 ? 0.384 -3.605 3.289 1.00 97.31 89 ILE A CA 1
ATOM 586 C C . ILE A 1 89 ? 1.623 -4.205 2.639 1.00 97.31 89 ILE A C 1
ATOM 588 O O . ILE A 1 89 ? 2.728 -4.113 3.171 1.00 97.31 89 ILE A O 1
ATOM 592 N N . GLU A 1 90 ? 1.434 -4.785 1.464 1.00 97.25 90 GLU A N 1
ATOM 593 C CA . GLU A 1 90 ? 2.503 -5.237 0.588 1.00 97.25 90 GLU A CA 1
ATOM 594 C C . GLU A 1 90 ? 2.557 -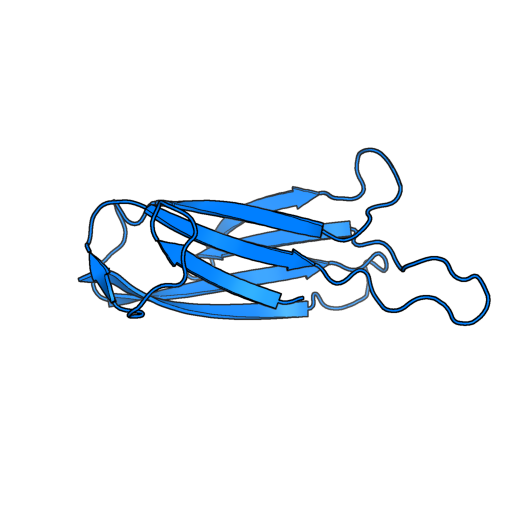4.335 -0.642 1.00 97.25 90 GLU A C 1
ATOM 596 O O . GLU A 1 90 ? 1.582 -4.213 -1.384 1.00 97.25 90 GLU A O 1
ATOM 601 N N . VAL A 1 91 ? 3.713 -3.726 -0.877 1.00 94.56 91 VAL A N 1
ATOM 602 C CA . VAL A 1 91 ? 4.014 -3.032 -2.128 1.00 94.56 91 VAL A CA 1
ATOM 603 C C . VAL A 1 91 ? 4.905 -3.934 -2.960 1.00 94.56 91 VAL A C 1
ATOM 605 O O . VAL A 1 91 ? 5.922 -4.406 -2.460 1.00 94.56 91 VAL A O 1
ATOM 608 N N . ARG A 1 92 ? 4.526 -4.174 -4.214 1.00 92.75 92 ARG A N 1
ATOM 609 C CA . ARG A 1 92 ? 5.302 -4.944 -5.189 1.00 92.75 92 ARG A CA 1
ATOM 610 C C . ARG A 1 92 ? 5.725 -4.043 -6.331 1.00 92.75 92 ARG A C 1
ATOM 612 O O . ARG A 1 92 ? 4.863 -3.495 -7.009 1.00 92.75 92 ARG A O 1
ATOM 619 N N . GLU A 1 93 ? 7.022 -3.933 -6.555 1.00 88.38 93 GLU A N 1
ATOM 620 C CA . GLU A 1 93 ? 7.625 -3.275 -7.710 1.00 88.38 93 GLU A CA 1
ATOM 621 C C . GLU A 1 93 ? 7.935 -4.325 -8.781 1.00 88.38 93 GLU A C 1
ATOM 623 O O . GLU A 1 93 ? 8.556 -5.350 -8.487 1.00 88.38 93 GLU A O 1
ATOM 628 N N . TYR A 1 94 ? 7.490 -4.076 -10.011 1.00 85.12 94 TYR A N 1
ATOM 629 C CA . TYR A 1 94 ? 7.731 -4.942 -11.163 1.00 85.12 94 TYR A CA 1
ATOM 630 C C . TYR A 1 94 ? 8.761 -4.286 -12.083 1.00 85.12 94 TYR A C 1
ATOM 632 O O . TYR A 1 94 ? 8.515 -3.206 -12.625 1.00 85.12 94 TYR A O 1
ATOM 640 N N . GLY A 1 95 ? 9.906 -4.946 -12.259 1.00 78.75 95 GLY A N 1
ATOM 641 C CA . GLY A 1 95 ? 10.922 -4.545 -13.230 1.00 78.75 95 GLY A CA 1
ATOM 642 C C . GLY A 1 95 ? 10.449 -4.727 -14.677 1.00 78.75 95 GLY A C 1
ATOM 643 O O . GLY A 1 95 ? 9.376 -5.269 -14.941 1.00 78.75 95 GLY A O 1
ATOM 644 N N . MET A 1 96 ? 11.254 -4.266 -15.634 1.00 75.19 96 MET A N 1
ATOM 645 C CA . MET A 1 96 ? 10.928 -4.369 -17.067 1.00 75.19 96 MET A CA 1
ATOM 646 C C . MET A 1 96 ? 11.087 -5.791 -17.624 1.00 75.19 96 MET A C 1
ATOM 648 O O . MET A 1 96 ? 10.467 -6.117 -18.637 1.00 75.19 96 MET A O 1
ATOM 652 N N . ASP A 1 97 ? 11.877 -6.652 -16.974 1.00 76.62 97 ASP A N 1
ATOM 653 C CA . ASP A 1 97 ? 11.904 -8.076 -17.305 1.00 76.62 97 ASP A CA 1
ATOM 654 C C . ASP A 1 97 ? 10.739 -8.802 -16.620 1.00 76.62 97 ASP A C 1
ATOM 656 O O . ASP A 1 97 ? 10.750 -9.061 -15.420 1.00 76.62 97 ASP A O 1
ATOM 660 N N . SER A 1 98 ? 9.746 -9.197 -17.419 1.00 68.81 98 SER A N 1
ATOM 661 C CA . SER A 1 98 ? 8.584 -9.982 -16.975 1.00 68.81 98 SER A CA 1
ATOM 662 C C . SER A 1 98 ? 8.917 -11.333 -16.317 1.00 68.81 98 SER A C 1
ATOM 664 O O . SER A 1 98 ? 8.030 -11.958 -15.734 1.00 68.81 98 SER A O 1
ATOM 666 N N . ARG A 1 99 ? 10.163 -11.818 -16.426 1.00 78.94 99 ARG A N 1
ATOM 667 C CA . ARG A 1 99 ? 10.633 -13.047 -15.768 1.00 78.94 99 ARG A CA 1
ATOM 668 C C . ARG A 1 99 ? 11.231 -12.797 -14.385 1.00 78.94 99 ARG A C 1
ATOM 670 O O . ARG A 1 99 ? 11.397 -13.755 -13.626 1.00 78.94 99 ARG A O 1
ATOM 677 N N . GLU A 1 100 ? 11.556 -11.551 -14.050 1.00 80.75 100 GLU A N 1
ATOM 678 C CA . GLU A 1 100 ? 12.075 -11.194 -12.736 1.00 80.75 100 GLU A CA 1
ATOM 679 C C . GLU A 1 100 ? 10.960 -11.268 -11.683 1.00 80.75 100 GLU A C 1
ATOM 681 O O . GLU A 1 100 ? 9.806 -10.901 -11.919 1.00 80.75 100 GLU A O 1
ATOM 686 N N . ARG A 1 101 ? 11.290 -11.767 -10.486 1.00 85.31 101 ARG A N 1
ATOM 687 C CA . ARG A 1 101 ? 10.344 -11.731 -9.366 1.00 85.31 101 ARG A CA 1
ATOM 688 C C . ARG A 1 101 ? 10.169 -10.284 -8.899 1.00 85.31 101 ARG A C 1
ATOM 690 O O . ARG A 1 101 ? 11.168 -9.585 -8.760 1.00 85.31 101 ARG A O 1
ATOM 697 N N . PRO A 1 102 ? 8.944 -9.847 -8.563 1.00 87.88 102 PRO A N 1
ATOM 698 C CA . PRO A 1 102 ? 8.739 -8.491 -8.082 1.00 87.88 102 PRO A CA 1
ATOM 699 C C . PRO A 1 102 ? 9.452 -8.258 -6.748 1.00 87.88 102 PRO A C 1
ATOM 701 O O . PRO A 1 102 ? 9.405 -9.096 -5.839 1.00 87.88 102 PRO A O 1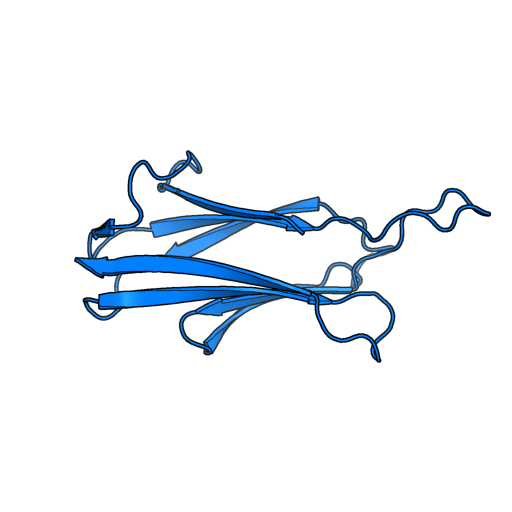
ATOM 704 N N . ARG A 1 103 ? 10.059 -7.080 -6.599 1.00 89.31 103 ARG A N 1
ATOM 705 C CA . ARG A 1 103 ? 10.634 -6.641 -5.325 1.00 89.31 103 ARG A CA 1
ATOM 706 C C . ARG A 1 103 ? 9.503 -6.214 -4.399 1.00 89.31 103 ARG A C 1
ATOM 708 O O . ARG A 1 103 ? 8.644 -5.436 -4.798 1.00 89.31 103 ARG A O 1
ATOM 715 N N . SER A 1 104 ? 9.503 -6.705 -3.161 1.00 93.06 104 SER A N 1
ATOM 716 C CA . SER A 1 104 ? 8.413 -6.451 -2.212 1.00 93.06 104 SER A CA 1
ATOM 717 C C . SER A 1 104 ? 8.871 -5.644 -0.997 1.00 93.06 104 SER A C 1
ATOM 719 O O . SER A 1 104 ? 9.978 -5.845 -0.499 1.00 93.06 104 SER A O 1
ATOM 721 N N . ALA A 1 105 ? 8.010 -4.753 -0.509 1.00 94.62 105 ALA A N 1
ATOM 722 C CA . ALA A 1 105 ? 8.132 -4.075 0.779 1.00 94.62 105 ALA A CA 1
ATOM 723 C C . ALA A 1 105 ? 6.866 -4.330 1.597 1.00 94.62 105 ALA A C 1
ATOM 725 O O . ALA A 1 105 ? 5.755 -4.216 1.080 1.00 94.62 105 ALA A O 1
ATOM 726 N N . LEU A 1 106 ? 7.047 -4.680 2.870 1.00 96.62 106 LEU A N 1
ATOM 727 C CA . LEU A 1 106 ? 5.966 -5.001 3.796 1.00 96.62 106 LEU A CA 1
ATOM 728 C C . LEU A 1 106 ? 5.898 -3.944 4.894 1.00 96.62 106 LEU A C 1
ATOM 730 O O . LEU A 1 106 ? 6.903 -3.632 5.531 1.00 96.62 106 LEU A O 1
ATOM 734 N N . LEU A 1 107 ? 4.701 -3.419 5.119 1.00 96.81 107 LEU A N 1
ATOM 735 C CA . LEU A 1 107 ? 4.395 -2.428 6.141 1.00 96.81 107 LEU A CA 1
ATOM 736 C C . LEU A 1 107 ? 3.270 -2.967 7.013 1.00 96.81 107 LEU A C 1
ATOM 738 O O . LEU A 1 107 ? 2.271 -3.462 6.500 1.00 96.81 107 LEU A O 1
ATOM 742 N N . ASN A 1 108 ? 3.422 -2.852 8.328 1.00 96.38 108 ASN A N 1
ATOM 743 C CA . ASN A 1 108 ? 2.447 -3.365 9.283 1.00 96.38 108 ASN A CA 1
ATOM 744 C C . ASN A 1 108 ? 1.852 -2.224 10.101 1.00 96.38 108 ASN A C 1
ATOM 746 O O . ASN A 1 108 ? 2.570 -1.318 10.532 1.00 96.38 108 ASN A O 1
ATOM 750 N N . PHE A 1 109 ? 0.552 -2.304 10.356 1.00 95.75 109 PHE A N 1
ATOM 751 C CA . PHE A 1 109 ? -0.157 -1.389 11.242 1.00 95.75 109 PHE A CA 1
ATOM 752 C C . PHE A 1 109 ? -1.259 -2.128 12.002 1.00 95.75 109 PHE A C 1
ATOM 754 O O . PHE A 1 109 ? -1.624 -3.252 11.664 1.00 95.75 109 PHE A O 1
ATOM 761 N N . VAL A 1 110 ? -1.763 -1.515 13.069 1.00 96.56 110 VAL A N 1
ATOM 762 C CA . VAL A 1 110 ? -2.817 -2.079 13.912 1.00 96.56 110 VAL A CA 1
ATOM 763 C C . VAL A 1 110 ? -3.992 -1.121 13.952 1.00 96.56 110 VAL A C 1
ATOM 765 O O . VAL A 1 110 ? -3.835 0.033 14.339 1.00 96.56 110 VAL A O 1
ATOM 768 N N . VAL A 1 111 ? -5.176 -1.610 13.613 1.00 96.00 111 VAL A N 1
ATOM 769 C CA . VAL A 1 111 ? -6.428 -0.866 13.739 1.00 96.00 111 VAL A CA 1
ATOM 770 C C . VAL A 1 111 ? -7.016 -1.094 15.128 1.00 96.00 111 VAL A C 1
ATOM 772 O O . VAL A 1 111 ? -7.204 -2.245 15.538 1.00 96.00 111 VAL A O 1
ATOM 775 N N . ARG A 1 112 ? -7.311 -0.008 15.851 1.00 91.75 112 ARG A N 1
ATOM 776 C CA . ARG A 1 112 ? -7.959 -0.027 17.173 1.00 91.75 112 ARG A CA 1
ATOM 777 C C . ARG A 1 112 ? -9.129 0.940 17.254 1.00 91.75 112 ARG A C 1
ATOM 779 O O . ARG A 1 112 ? -9.052 2.039 16.656 1.00 91.75 112 ARG A O 1
#

Radius of gyration: 15.37 Å; chains: 1; bounding box: 42×28×39 Å

pLDDT: mean 82.07, std 16.96, range [40.75, 97.81]

Sequence (112 aa):
MAAALGNAAGEPLSSTTVPRRGQLVLGVTLDAATAQWDTGAVGGVQGMQVRLDGALIAGVPTAMDGPGVGGSYAVSVAVGGLAVGAHTIEVREYGMDSRERPRSALLNFVVR

Secondary structure (DSSP, 8-state):
-EEEEE-TTSPBPS-SEE-SSSEEEEEEE-------TTT-PPPPEEEEEEEETTEEEEEEESSSSSS----EEEEEEE-TTPPSEEEEEEEEEEES-TTSPPEEEEEEEEE-

Foldseek 3Di:
DDKAKDAPVRHHDPALEDELFDKIKIKDWDQQDDDPPVPRDRFAWQWKFKAKQNHTDDIGGQPPPHRRDTGIDIDIDTSHPDDFFKMKIKMWIHGPPPPDGTDIDIDMGGYD